Protein AF-A0AAN8Q279-F1 (afdb_monomer)

pLDDT: mean 87.91, std 8.79, range [60.22, 98.25]

Radius of gyration: 17.92 Å; Cα contacts (8 Å, |Δi|>4): 77; chains: 1; bounding box: 36×32×51 Å

Structure (mmCIF, N/CA/C/O backbone):
data_AF-A0AAN8Q279-F1
#
_entry.id   AF-A0AAN8Q279-F1
#
loop_
_atom_site.group_PDB
_atom_site.id
_atom_site.type_symbol
_atom_site.label_atom_id
_atom_site.label_alt_id
_atom_site.label_comp_id
_atom_site.label_asym_id
_atom_site.label_entity_id
_atom_site.label_seq_id
_atom_site.pdbx_PDB_ins_code
_atom_site.Cartn_x
_atom_site.Cartn_y
_atom_site.Cartn_z
_atom_site.occupancy
_atom_site.B_iso_or_equiv
_atom_site.auth_seq_id
_atom_site.auth_comp_id
_atom_site.auth_asym_id
_atom_site.auth_atom_id
_atom_site.pdbx_PDB_model_num
ATOM 1 N N . MET A 1 1 ? 1.095 -17.936 -9.333 1.00 60.22 1 MET A N 1
ATOM 2 C CA . MET A 1 1 ? 0.988 -16.473 -9.139 1.00 60.22 1 MET A CA 1
ATOM 3 C C . MET A 1 1 ? 2.384 -15.938 -8.840 1.00 60.22 1 MET A C 1
ATOM 5 O O . MET A 1 1 ? 3.103 -16.618 -8.119 1.00 60.22 1 MET A O 1
ATOM 9 N N . ASP A 1 2 ? 2.807 -14.808 -9.423 1.00 87.69 2 ASP A N 1
ATOM 10 C CA . ASP A 1 2 ? 4.125 -14.201 -9.137 1.00 87.69 2 ASP A CA 1
ATOM 11 C C . ASP A 1 2 ? 4.234 -13.893 -7.628 1.00 87.69 2 ASP A C 1
ATOM 13 O O . ASP A 1 2 ? 3.321 -13.308 -7.040 1.00 87.69 2 ASP A O 1
ATOM 17 N N . LYS A 1 3 ? 5.342 -14.298 -6.990 1.00 90.31 3 LYS A N 1
ATOM 18 C CA . LYS A 1 3 ? 5.568 -14.145 -5.541 1.00 90.31 3 LYS A CA 1
ATOM 19 C C . LYS A 1 3 ? 5.490 -12.682 -5.085 1.00 90.31 3 LYS A C 1
ATOM 21 O O . LYS A 1 3 ? 5.061 -12.412 -3.968 1.00 90.31 3 LYS A O 1
ATOM 26 N N . ARG A 1 4 ? 5.858 -11.723 -5.940 1.00 90.62 4 ARG A N 1
ATOM 27 C CA . ARG A 1 4 ? 5.752 -10.282 -5.654 1.00 90.62 4 ARG A CA 1
ATOM 28 C C . ARG A 1 4 ? 4.300 -9.821 -5.620 1.00 90.62 4 ARG A C 1
ATOM 30 O O . ARG A 1 4 ? 3.936 -9.034 -4.753 1.00 90.62 4 ARG A O 1
ATOM 37 N N . ILE A 1 5 ? 3.463 -10.360 -6.508 1.00 93.50 5 ILE A N 1
ATOM 38 C CA . ILE A 1 5 ? 2.016 -10.104 -6.498 1.00 93.50 5 ILE A CA 1
ATOM 39 C C . ILE A 1 5 ? 1.390 -10.711 -5.239 1.00 93.50 5 ILE A C 1
ATOM 41 O O . ILE A 1 5 ? 0.602 -10.048 -4.571 1.00 93.50 5 ILE A O 1
ATOM 45 N N . GLN A 1 6 ? 1.790 -11.927 -4.859 1.00 95.12 6 GLN A N 1
ATOM 46 C CA . GLN A 1 6 ? 1.313 -12.567 -3.630 1.00 95.12 6 GLN A CA 1
ATOM 47 C C . GLN A 1 6 ? 1.711 -11.781 -2.365 1.00 95.12 6 GLN A C 1
ATOM 49 O O . GLN A 1 6 ? 0.908 -11.637 -1.440 1.00 95.12 6 GLN A O 1
ATOM 54 N N . ASN A 1 7 ? 2.925 -11.227 -2.324 1.00 94.69 7 ASN A N 1
ATOM 55 C CA . ASN A 1 7 ? 3.368 -10.368 -1.225 1.00 94.69 7 ASN A CA 1
ATOM 56 C C . ASN A 1 7 ? 2.555 -9.067 -1.157 1.00 94.69 7 ASN A C 1
A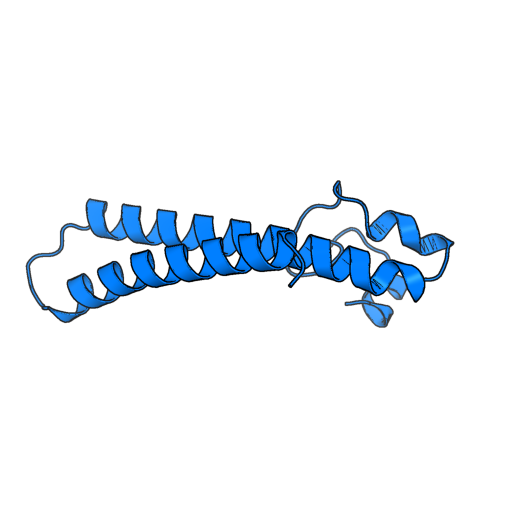TOM 58 O O . ASN A 1 7 ? 2.097 -8.695 -0.077 1.00 94.69 7 ASN A O 1
ATOM 62 N N . ALA A 1 8 ? 2.307 -8.417 -2.300 1.00 95.81 8 ALA A N 1
ATOM 63 C CA . ALA A 1 8 ? 1.456 -7.232 -2.363 1.00 95.81 8 ALA A CA 1
ATOM 64 C C . ALA A 1 8 ? 0.030 -7.537 -1.877 1.00 95.81 8 ALA A C 1
ATOM 66 O O . ALA A 1 8 ? -0.500 -6.811 -1.039 1.00 95.81 8 ALA A O 1
ATOM 67 N N . GLN A 1 9 ? -0.562 -8.648 -2.327 1.00 96.56 9 GLN A N 1
ATOM 68 C CA . GLN A 1 9 ? -1.872 -9.108 -1.859 1.00 96.56 9 GLN A CA 1
ATOM 69 C C . GLN A 1 9 ? -1.886 -9.349 -0.348 1.00 96.56 9 GLN A C 1
ATOM 71 O O . GLN A 1 9 ? -2.806 -8.908 0.332 1.00 96.56 9 GLN A O 1
ATOM 76 N N . THR A 1 10 ? -0.849 -9.985 0.200 1.00 97.56 10 THR A N 1
ATOM 77 C CA . THR A 1 10 ? -0.734 -10.210 1.649 1.00 97.56 10 THR A CA 1
ATOM 78 C C . THR A 1 10 ? -0.744 -8.887 2.420 1.00 97.56 10 THR A C 1
ATOM 80 O O . THR A 1 10 ? -1.427 -8.773 3.437 1.00 97.56 10 THR A O 1
ATOM 83 N N . SER A 1 11 ? -0.023 -7.873 1.934 1.00 97.62 11 SER A N 1
ATOM 84 C CA . SER A 1 11 ? -0.027 -6.532 2.527 1.00 97.62 11 SER A CA 1
ATOM 85 C C . SER A 1 11 ? -1.399 -5.857 2.442 1.00 97.62 11 SER A C 1
ATOM 87 O O . SER A 1 11 ? -1.841 -5.294 3.441 1.00 97.62 11 SER A O 1
ATOM 89 N N . VAL A 1 12 ? -2.106 -5.972 1.309 1.00 98.25 12 VAL A N 1
ATOM 90 C CA . VAL A 1 12 ? -3.485 -5.463 1.167 1.00 98.25 12 VAL A CA 1
ATOM 91 C C . VAL A 1 12 ? -4.418 -6.117 2.181 1.00 98.25 12 VAL A C 1
ATOM 93 O O . VAL A 1 12 ? -5.137 -5.413 2.881 1.00 98.25 12 VAL A O 1
ATOM 96 N N . ILE A 1 13 ? -4.391 -7.447 2.301 1.00 98.12 13 ILE A N 1
ATOM 97 C CA . ILE A 1 13 ? -5.274 -8.167 3.227 1.00 98.12 13 ILE A CA 1
ATOM 98 C C . ILE A 1 13 ? -5.001 -7.757 4.676 1.00 98.12 13 ILE A C 1
ATOM 100 O O . ILE A 1 13 ? -5.941 -7.466 5.410 1.00 98.12 13 ILE A O 1
ATOM 104 N N . LYS A 1 14 ? -3.731 -7.663 5.089 1.00 97.94 14 LYS A N 1
ATOM 105 C CA . LYS A 1 14 ? -3.384 -7.203 6.444 1.00 97.94 14 LYS A CA 1
ATOM 106 C C . LYS A 1 14 ? -3.857 -5.771 6.707 1.00 97.94 14 LYS A C 1
ATOM 108 O O . LYS A 1 14 ? -4.410 -5.514 7.772 1.00 97.94 14 LYS A O 1
ATOM 113 N N . GLY A 1 15 ? -3.682 -4.868 5.738 1.00 98.12 15 GLY A N 1
ATOM 114 C CA . GLY A 1 15 ? -4.169 -3.492 5.847 1.00 98.12 15 GLY A CA 1
ATOM 115 C C . GLY A 1 15 ? -5.690 -3.445 5.986 1.00 98.12 15 GLY A C 1
ATOM 116 O O . GLY A 1 15 ? -6.203 -2.818 6.903 1.00 98.12 15 GLY A O 1
ATOM 117 N N . ALA A 1 16 ? -6.416 -4.201 5.157 1.00 98.19 16 ALA A N 1
ATOM 118 C CA . ALA A 1 16 ? -7.874 -4.279 5.212 1.00 98.19 16 ALA A CA 1
ATOM 119 C C . ALA A 1 16 ? -8.389 -4.818 6.556 1.00 98.19 16 ALA A C 1
ATOM 121 O O . ALA A 1 16 ? -9.375 -4.307 7.078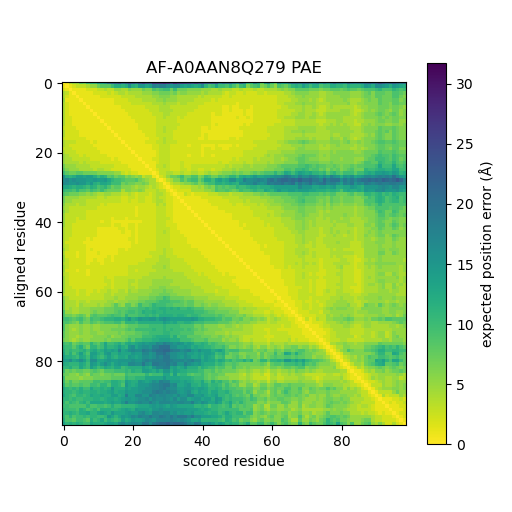 1.00 98.19 16 ALA A O 1
ATOM 122 N N . VAL A 1 17 ? -7.708 -5.807 7.143 1.00 97.56 17 VAL A N 1
ATOM 123 C CA . VAL A 1 17 ? -8.041 -6.322 8.480 1.00 97.56 17 VAL A CA 1
ATOM 124 C C . VAL A 1 17 ? -7.822 -5.261 9.561 1.00 97.56 17 VAL A C 1
ATOM 126 O O . VAL A 1 17 ? -8.667 -5.126 10.442 1.00 97.56 17 VAL A O 1
ATOM 129 N N . SER A 1 18 ? -6.720 -4.504 9.508 1.00 96.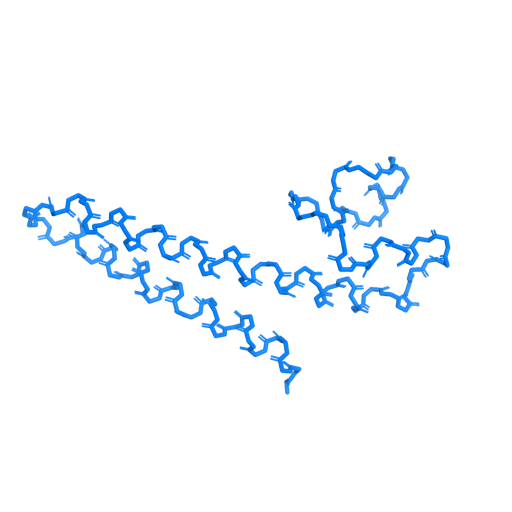06 18 SER A N 1
ATOM 130 C CA . SER A 1 18 ? -6.474 -3.412 10.464 1.00 96.06 18 SER A CA 1
ATOM 131 C C . SER A 1 18 ? -7.524 -2.299 10.314 1.00 96.06 18 SER A C 1
ATOM 133 O O . SER A 1 18 ? -8.123 -1.869 11.298 1.00 96.06 18 SER A O 1
ATOM 135 N N . LEU A 1 19 ? -7.883 -1.935 9.076 1.00 97.38 19 LEU A N 1
ATOM 136 C CA . LEU A 1 19 ? -8.952 -0.971 8.801 1.00 97.38 19 LEU A CA 1
ATOM 137 C C . LEU A 1 19 ? -10.332 -1.446 9.280 1.00 97.38 19 LEU A C 1
ATOM 139 O O . LEU A 1 19 ? -11.106 -0.647 9.802 1.00 97.38 19 LEU A O 1
ATOM 143 N N . ALA A 1 20 ? -10.649 -2.734 9.134 1.00 96.25 20 ALA A N 1
ATOM 144 C CA . ALA A 1 20 ? -11.919 -3.287 9.600 1.00 96.25 20 ALA A CA 1
ATOM 145 C C . ALA A 1 20 ? -12.100 -3.095 11.117 1.00 96.25 20 ALA A C 1
ATOM 147 O O . ALA A 1 20 ? -13.177 -2.695 11.559 1.00 96.25 20 ALA A O 1
ATOM 148 N N . LYS A 1 21 ? -11.032 -3.279 11.905 1.00 93.31 21 LYS A N 1
ATOM 149 C CA . LYS A 1 21 ? -11.046 -3.017 13.355 1.00 93.31 21 LYS A CA 1
ATOM 150 C C . LYS A 1 21 ? -11.327 -1.549 13.669 1.00 93.31 21 LYS A C 1
ATOM 152 O O . LYS A 1 21 ? -12.138 -1.257 14.542 1.00 93.31 21 LYS A O 1
ATOM 157 N N . VAL A 1 22 ? -10.727 -0.624 12.916 1.00 94.81 22 VAL A N 1
ATOM 158 C CA . VAL A 1 22 ? -11.028 0.813 13.033 1.00 94.81 22 VAL A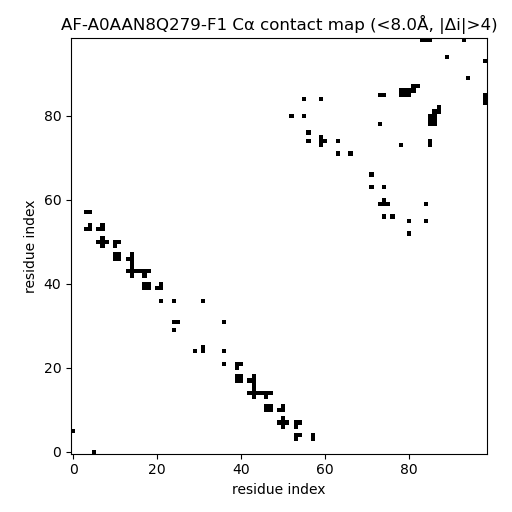 CA 1
ATOM 159 C C . VAL A 1 22 ? -12.514 1.075 12.773 1.00 94.81 22 VAL A C 1
ATOM 161 O O . VAL A 1 22 ? -13.157 1.772 13.555 1.00 94.81 22 VAL A O 1
ATOM 164 N N . THR A 1 23 ? -13.085 0.494 11.712 1.00 94.75 23 THR A N 1
ATOM 165 C CA . THR A 1 23 ? -14.511 0.686 11.395 1.00 94.75 23 THR A CA 1
ATOM 166 C C . THR A 1 23 ? -15.444 0.097 12.450 1.00 94.75 23 THR A C 1
ATOM 168 O O . THR A 1 23 ? -16.473 0.697 12.748 1.00 94.75 23 THR A O 1
ATOM 171 N N . GLU A 1 24 ? -15.076 -1.036 13.049 1.00 92.75 24 GLU A N 1
ATOM 172 C CA . GLU A 1 24 ? -15.829 -1.665 14.134 1.00 92.75 24 GLU A CA 1
ATOM 173 C C . GLU A 1 24 ? -15.846 -0.771 15.377 1.00 92.75 24 GLU A C 1
ATOM 175 O O . GLU A 1 24 ? -16.913 -0.438 15.891 1.00 92.75 24 GLU A O 1
ATOM 180 N N . VAL A 1 25 ? -14.673 -0.300 15.809 1.00 91.06 25 VAL A N 1
ATOM 181 C CA . VAL A 1 25 ? -14.543 0.581 16.977 1.00 91.06 25 VAL A CA 1
ATOM 182 C C . VAL A 1 25 ? -15.335 1.882 16.786 1.00 91.06 25 VAL A C 1
ATOM 184 O O . VAL A 1 25 ? -16.022 2.322 17.707 1.00 91.06 25 VAL A O 1
ATOM 187 N N . LEU A 1 26 ? -15.301 2.471 15.586 1.00 91.56 26 LEU A N 1
ATOM 188 C CA . LEU A 1 26 ? -16.073 3.677 15.265 1.00 91.56 26 LEU A CA 1
ATOM 189 C C . LEU A 1 26 ? -17.590 3.420 15.188 1.00 91.56 26 LEU A C 1
ATOM 191 O O . LEU A 1 26 ? -18.374 4.318 15.491 1.00 91.56 26 LEU A O 1
ATOM 195 N N . GLY A 1 27 ? -18.011 2.216 14.791 1.00 91.75 27 GLY A N 1
ATOM 196 C CA . GLY A 1 27 ? -19.421 1.845 14.641 1.00 91.75 27 GLY A CA 1
ATOM 197 C C . GLY A 1 27 ? -20.129 1.468 15.948 1.00 91.75 27 GLY A C 1
ATOM 198 O O . GLY A 1 27 ? -21.348 1.594 16.036 1.00 91.75 27 GLY A O 1
ATOM 199 N N . CYS A 1 28 ? -19.390 1.036 16.973 1.00 85.50 28 CYS A N 1
ATOM 200 C CA . CYS A 1 28 ? -19.956 0.516 18.225 1.00 85.50 28 CYS A CA 1
ATOM 201 C C . CYS A 1 28 ? -20.482 1.587 19.202 1.00 85.50 28 CYS A C 1
ATOM 203 O O . CYS A 1 28 ? -21.096 1.233 20.208 1.00 85.50 28 CYS A O 1
ATOM 205 N N . GLY A 1 29 ? -20.241 2.882 18.957 1.00 77.12 29 GLY A N 1
ATOM 206 C CA . GLY A 1 29 ? -20.732 3.980 19.811 1.00 77.12 29 GLY A CA 1
ATOM 207 C C . GLY A 1 29 ? -20.172 3.989 21.243 1.00 77.12 29 GLY A C 1
ATOM 208 O O . GLY A 1 29 ? -20.682 4.705 22.105 1.00 77.12 29 GLY A O 1
ATOM 209 N N . GLN A 1 30 ? -19.140 3.185 21.509 1.00 80.56 30 GLN A N 1
ATOM 210 C CA . GLN A 1 30 ? -18.434 3.134 22.787 1.00 80.56 30 GLN A CA 1
ATOM 211 C C . GLN A 1 30 ? -17.441 4.301 22.920 1.00 80.56 30 GLN A C 1
ATOM 213 O O . GLN A 1 30 ? -17.066 4.906 21.912 1.00 80.56 30 GLN A O 1
ATOM 218 N N . PRO A 1 31 ? -16.988 4.628 24.149 1.00 86.06 31 PRO A N 1
ATOM 219 C CA . PRO A 1 31 ? -15.921 5.600 24.353 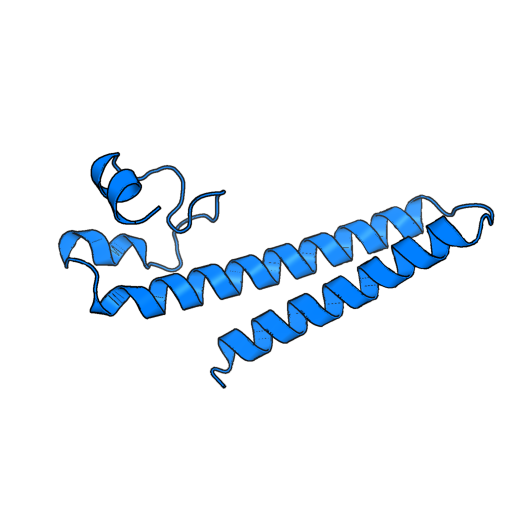1.00 86.06 31 PRO A CA 1
ATOM 220 C C . PRO A 1 31 ? -14.695 5.249 23.507 1.00 86.06 31 PRO A C 1
ATOM 222 O O . PRO A 1 31 ? -14.157 4.145 23.598 1.00 86.06 31 PRO A O 1
ATOM 225 N N . LEU A 1 32 ? -14.278 6.194 22.669 1.00 90.31 32 LEU A N 1
ATOM 226 C CA . LEU A 1 32 ? -13.218 5.986 21.696 1.00 90.31 32 LEU A CA 1
ATOM 227 C C . LEU A 1 32 ? -11.844 6.168 22.346 1.00 90.31 32 LEU A C 1
ATOM 229 O O . LEU A 1 32 ? -11.526 7.258 22.823 1.00 90.31 32 LEU A O 1
ATOM 233 N N . ASP A 1 33 ? -10.997 5.143 22.285 1.00 92.94 33 ASP A N 1
ATOM 234 C CA . ASP A 1 33 ? -9.558 5.336 22.470 1.00 92.94 33 ASP A CA 1
ATOM 235 C C . ASP A 1 33 ? -8.954 5.865 21.164 1.00 92.94 33 ASP A C 1
ATOM 237 O O . ASP A 1 33 ? -8.619 5.114 20.245 1.00 92.94 33 ASP A O 1
ATOM 241 N N . VAL A 1 34 ? -8.848 7.192 21.084 1.00 93.88 34 VAL A N 1
ATOM 242 C CA . VAL A 1 34 ? -8.355 7.907 19.900 1.00 93.88 34 VAL A CA 1
ATOM 243 C C . VAL A 1 34 ? -6.937 7.475 19.522 1.00 93.88 34 VAL A C 1
ATOM 245 O O . VAL A 1 34 ? -6.640 7.375 18.333 1.00 93.88 34 VAL A O 1
ATOM 248 N N . ASN A 1 35 ? -6.068 7.193 20.499 1.00 95.06 35 ASN A N 1
ATOM 249 C CA . ASN A 1 35 ? -4.675 6.837 20.219 1.00 95.06 35 ASN A CA 1
ATOM 250 C C . ASN A 1 35 ? -4.583 5.454 19.570 1.00 95.06 35 ASN A C 1
ATOM 252 O O . ASN A 1 35 ? -3.925 5.309 18.543 1.00 95.06 35 ASN A O 1
ATOM 256 N N . ASN A 1 36 ? -5.301 4.468 20.112 1.00 92.19 36 ASN A N 1
ATOM 257 C CA . ASN A 1 36 ? -5.359 3.124 19.535 1.00 92.19 36 ASN A CA 1
ATOM 258 C C . ASN A 1 36 ? -5.973 3.134 18.123 1.00 92.19 36 ASN A C 1
ATOM 260 O O . ASN A 1 36 ? -5.467 2.488 17.208 1.00 92.19 36 ASN A O 1
ATOM 264 N N . VAL A 1 37 ? -7.043 3.908 17.913 1.00 94.75 37 VAL A N 1
ATOM 265 C CA . VAL A 1 37 ? -7.677 4.041 16.590 1.00 94.75 37 VAL A CA 1
ATOM 266 C C . VAL A 1 37 ? -6.727 4.677 15.579 1.00 94.75 37 VAL A C 1
ATOM 268 O O . VAL A 1 37 ? -6.628 4.207 14.444 1.00 94.75 37 VAL A O 1
ATOM 271 N N . LEU A 1 38 ? -6.006 5.723 15.985 1.00 96.31 38 LEU A N 1
ATOM 272 C CA . LEU A 1 38 ? -5.017 6.377 15.137 1.00 96.31 38 LEU A CA 1
ATOM 273 C C . LEU A 1 38 ? -3.859 5.432 14.787 1.00 96.31 38 LEU A C 1
ATOM 275 O O . LEU A 1 38 ? -3.446 5.390 13.630 1.00 96.31 38 LEU A O 1
ATOM 279 N N . GLU A 1 39 ? -3.364 4.652 15.748 1.00 95.75 39 GL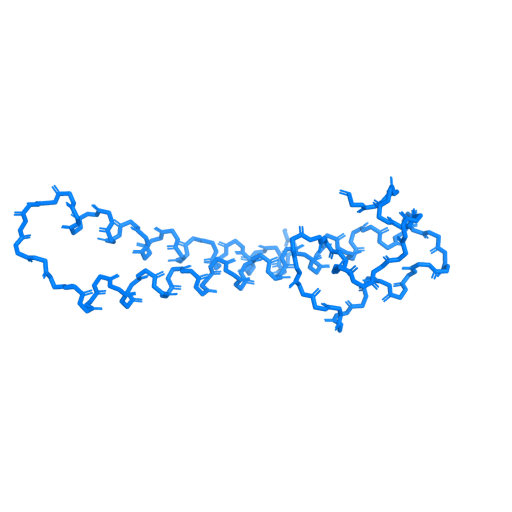U A N 1
ATOM 280 C CA . GLU A 1 39 ? -2.294 3.675 15.526 1.00 95.75 39 GLU A CA 1
ATOM 281 C C . GLU A 1 39 ? -2.702 2.616 14.492 1.00 95.75 39 GLU A C 1
ATOM 283 O O . GLU A 1 39 ? -1.974 2.384 13.524 1.00 95.75 39 GLU A O 1
ATOM 288 N N . GLN A 1 40 ? -3.904 2.047 14.624 1.00 95.56 40 GLN A N 1
ATOM 289 C CA . GLN A 1 40 ? -4.439 1.069 13.670 1.00 95.56 40 GLN A CA 1
ATOM 290 C C . GLN A 1 40 ? -4.661 1.680 12.277 1.00 95.56 40 GLN A C 1
ATOM 292 O O . GLN A 1 40 ? -4.347 1.062 11.257 1.00 95.56 40 GLN A O 1
ATOM 297 N N . ALA A 1 41 ? -5.142 2.925 12.207 1.00 97.06 41 ALA A N 1
ATOM 298 C CA . ALA A 1 41 ? -5.296 3.629 10.937 1.00 97.06 41 ALA A CA 1
ATOM 299 C C . ALA A 1 41 ? -3.939 3.872 10.246 1.00 97.06 41 ALA A C 1
ATOM 301 O O . ALA A 1 41 ? -3.814 3.656 9.036 1.00 97.06 41 ALA A O 1
ATOM 302 N N . ILE A 1 42 ? -2.907 4.269 11.002 1.00 97.69 42 ILE A N 1
ATOM 303 C CA . ILE A 1 42 ? -1.540 4.451 10.490 1.00 97.69 42 ILE A CA 1
ATOM 304 C C . ILE A 1 42 ? -0.958 3.118 10.010 1.00 97.69 42 ILE A C 1
ATOM 306 O O . ILE A 1 42 ? -0.392 3.063 8.917 1.00 97.69 42 ILE A O 1
ATOM 310 N N . GLU A 1 43 ? -1.120 2.039 10.780 1.00 96.81 43 GLU A N 1
ATOM 311 C CA . GLU A 1 43 ? -0.667 0.699 10.395 1.00 96.81 43 GLU A CA 1
ATOM 312 C C . GLU A 1 43 ? -1.322 0.254 9.078 1.00 96.81 43 GLU A C 1
ATOM 314 O O . GLU A 1 43 ? -0.636 -0.164 8.138 1.00 96.81 43 GLU A O 1
ATOM 319 N N . SER A 1 44 ? -2.645 0.405 8.975 1.00 98.25 44 SER A N 1
ATOM 320 C CA . SER A 1 44 ? -3.390 0.110 7.753 1.00 98.25 44 SER A CA 1
ATOM 321 C C . SER A 1 44 ? -2.855 0.906 6.562 1.00 98.25 44 SER A C 1
ATOM 323 O O . SER A 1 44 ? -2.626 0.337 5.491 1.00 98.25 44 SER A O 1
ATOM 325 N N . LEU A 1 45 ? -2.637 2.214 6.732 1.00 97.69 45 LEU A N 1
ATOM 326 C CA . LEU A 1 45 ? -2.130 3.079 5.670 1.00 97.69 45 LEU A CA 1
ATOM 327 C C . LEU A 1 45 ? -0.711 2.681 5.243 1.00 97.69 45 LEU A C 1
ATOM 329 O O . LEU A 1 45 ? -0.419 2.636 4.046 1.00 97.69 45 LEU A O 1
ATOM 333 N N . ALA A 1 46 ? 0.156 2.329 6.193 1.00 96.88 46 ALA A N 1
ATOM 334 C CA . ALA A 1 46 ? 1.506 1.853 5.911 1.00 96.88 46 ALA A CA 1
ATOM 335 C C . ALA A 1 46 ? 1.492 0.547 5.097 1.00 96.88 46 ALA A C 1
ATOM 337 O O . ALA A 1 46 ? 2.245 0.410 4.127 1.00 96.88 46 ALA A O 1
ATOM 338 N N . LEU A 1 47 ? 0.604 -0.393 5.437 1.00 97.88 47 LEU A N 1
ATOM 339 C CA . LEU A 1 47 ? 0.438 -1.655 4.713 1.00 97.88 47 LEU A CA 1
ATOM 340 C C . LEU A 1 47 ? -0.076 -1.439 3.285 1.00 97.88 47 LEU A C 1
ATOM 342 O O . LEU A 1 47 ? 0.458 -2.041 2.347 1.00 97.88 47 LEU A O 1
ATOM 346 N N . PHE A 1 48 ? -1.047 -0.544 3.093 1.00 96.81 48 P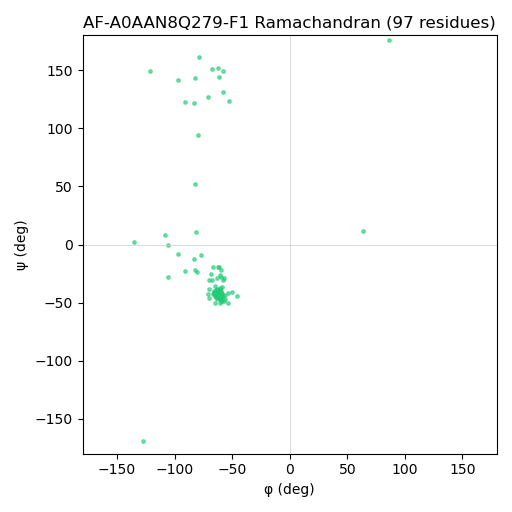HE A N 1
ATOM 347 C CA . PHE A 1 48 ? -1.529 -0.181 1.759 1.00 96.81 48 PHE A CA 1
ATOM 348 C C . PHE A 1 48 ? -0.468 0.543 0.932 1.00 96.81 48 PHE A C 1
ATOM 350 O O . PHE A 1 48 ? -0.263 0.194 -0.230 1.00 96.81 48 PHE A O 1
ATOM 357 N N . GLY A 1 49 ? 0.270 1.483 1.527 1.00 93.00 49 GLY A N 1
ATOM 358 C CA . GLY A 1 49 ? 1.392 2.149 0.868 1.00 93.00 49 GLY A CA 1
ATOM 359 C C . GLY A 1 49 ? 2.478 1.157 0.443 1.00 93.00 49 GLY A C 1
ATOM 360 O O . GLY A 1 49 ? 2.976 1.208 -0.685 1.00 93.00 49 GLY A O 1
ATOM 361 N N . HIS A 1 50 ? 2.800 0.188 1.304 1.00 93.06 50 HIS A N 1
ATOM 362 C CA . HIS A 1 50 ? 3.752 -0.874 0.989 1.00 93.06 50 HIS A CA 1
ATOM 363 C C . HIS A 1 50 ? 3.256 -1.802 -0.132 1.00 93.06 50 HIS A C 1
ATOM 365 O O . HIS A 1 50 ? 4.037 -2.179 -1.010 1.00 93.06 50 HIS A O 1
ATOM 371 N N . ALA A 1 51 ? 1.968 -2.153 -0.142 1.00 94.56 51 ALA A N 1
ATOM 372 C CA . ALA A 1 51 ? 1.366 -2.924 -1.226 1.00 94.56 51 ALA A CA 1
ATOM 373 C C . ALA A 1 51 ? 1.400 -2.157 -2.555 1.00 94.56 51 ALA A C 1
ATOM 375 O O . ALA A 1 51 ? 1.830 -2.703 -3.571 1.00 94.56 51 ALA A O 1
ATOM 376 N N . ASN A 1 52 ? 1.014 -0.878 -2.537 1.00 91.50 52 ASN A N 1
ATOM 377 C CA . ASN A 1 52 ? 1.028 -0.014 -3.713 1.00 91.50 52 ASN A CA 1
ATOM 378 C C . ASN A 1 52 ? 2.437 0.082 -4.310 1.00 91.50 52 ASN A C 1
ATOM 380 O O . ASN A 1 52 ? 2.622 -0.113 -5.509 1.00 91.50 52 ASN A O 1
ATOM 384 N N . LYS A 1 53 ? 3.455 0.256 -3.456 1.00 88.38 53 LYS A N 1
ATOM 385 C CA . LYS A 1 53 ? 4.866 0.241 -3.859 1.00 88.38 53 LYS A CA 1
ATOM 386 C C . LYS A 1 53 ? 5.224 -1.027 -4.640 1.00 88.38 53 LYS A C 1
ATOM 388 O O . LYS A 1 53 ? 5.796 -0.948 -5.725 1.00 88.38 53 LYS A O 1
ATOM 393 N N . GLN A 1 54 ? 4.881 -2.198 -4.103 1.00 90.75 54 GLN A N 1
ATOM 394 C CA . GLN A 1 54 ? 5.155 -3.481 -4.756 1.00 90.75 54 GLN A CA 1
ATOM 395 C C . GLN A 1 54 ? 4.424 -3.610 -6.099 1.00 90.75 54 GLN A C 1
ATOM 397 O O . GLN A 1 54 ? 5.020 -4.053 -7.080 1.00 90.75 54 GLN A O 1
ATOM 402 N N . LEU A 1 55 ? 3.161 -3.182 -6.168 1.00 91.12 55 LEU A N 1
ATOM 403 C CA . LEU A 1 55 ? 2.369 -3.226 -7.398 1.00 91.12 55 LEU A CA 1
ATOM 404 C C . LEU A 1 55 ? 2.929 -2.292 -8.473 1.00 91.12 55 LEU A C 1
ATOM 406 O O . LEU A 1 55 ? 3.017 -2.700 -9.627 1.00 91.12 55 LEU A O 1
ATOM 410 N N . CYS A 1 56 ? 3.368 -1.082 -8.117 1.00 88.81 56 CYS A N 1
ATOM 411 C CA . CYS A 1 56 ? 4.046 -0.181 -9.050 1.00 88.81 56 CYS A CA 1
ATOM 412 C C . CYS A 1 56 ? 5.284 -0.837 -9.671 1.00 88.81 56 CYS A C 1
ATOM 414 O O . CYS A 1 56 ? 5.476 -0.749 -10.881 1.00 88.81 56 CYS A O 1
ATOM 416 N N . LEU A 1 57 ? 6.095 -1.540 -8.874 1.00 88.12 57 LEU A N 1
ATOM 417 C CA . LEU A 1 57 ? 7.273 -2.250 -9.380 1.00 88.12 57 LEU A CA 1
ATOM 418 C C . LEU A 1 57 ? 6.907 -3.382 -10.341 1.00 88.12 57 LEU A C 1
ATOM 420 O O . LEU A 1 57 ? 7.503 -3.493 -11.409 1.00 88.12 57 LEU A O 1
ATOM 424 N N . VAL A 1 58 ? 5.902 -4.188 -9.991 1.00 90.69 58 VAL A N 1
ATOM 425 C CA . VAL A 1 58 ? 5.408 -5.256 -10.871 1.00 90.69 58 VAL A CA 1
ATOM 426 C C . VAL A 1 58 ? 4.870 -4.671 -12.178 1.00 90.69 58 VAL A C 1
ATOM 428 O O . VAL A 1 58 ? 5.221 -5.159 -13.247 1.00 90.69 58 VAL A O 1
ATOM 431 N N . ARG A 1 59 ? 4.083 -3.590 -12.118 1.00 90.19 59 ARG A N 1
ATOM 432 C CA . ARG A 1 59 ? 3.558 -2.900 -13.308 1.00 90.19 59 ARG A CA 1
ATOM 433 C C . ARG A 1 59 ? 4.684 -2.374 -14.195 1.00 90.19 59 ARG A C 1
ATOM 435 O O . ARG A 1 59 ? 4.642 -2.591 -15.400 1.00 90.19 59 ARG A O 1
ATOM 442 N N . ARG A 1 60 ? 5.704 -1.730 -13.611 1.00 88.94 60 ARG A N 1
ATOM 443 C CA . ARG A 1 60 ? 6.902 -1.272 -14.337 1.00 88.94 60 ARG A CA 1
ATOM 444 C C . ARG A 1 60 ? 7.588 -2.436 -15.052 1.00 88.94 60 ARG A C 1
ATOM 446 O O . ARG A 1 60 ? 7.856 -2.337 -16.242 1.00 88.94 60 ARG A O 1
ATOM 453 N N . ASP A 1 61 ? 7.814 -3.554 -14.365 1.00 89.06 61 ASP A N 1
ATOM 454 C CA . ASP A 1 61 ? 8.438 -4.736 -14.970 1.00 89.06 61 ASP A CA 1
ATOM 455 C C . ASP A 1 61 ? 7.604 -5.347 -16.099 1.00 89.06 61 ASP A C 1
ATOM 457 O O . ASP A 1 61 ? 8.168 -5.756 -17.110 1.00 89.06 61 ASP A O 1
ATOM 461 N N . MET A 1 62 ? 6.278 -5.377 -15.953 1.00 88.94 62 MET A N 1
ATOM 462 C CA . MET A 1 62 ? 5.374 -5.884 -16.986 1.00 88.94 62 MET A CA 1
ATOM 463 C C . MET A 1 62 ? 5.345 -5.003 -18.238 1.00 88.94 62 MET A C 1
ATOM 465 O O . MET A 1 62 ? 5.146 -5.531 -19.322 1.00 88.94 62 MET A O 1
ATOM 469 N N . MET A 1 63 ? 5.559 -3.691 -18.108 1.00 88.56 63 MET A N 1
ATOM 470 C CA . MET A 1 63 ? 5.602 -2.769 -19.251 1.00 88.56 63 MET A CA 1
ATOM 471 C C . MET A 1 63 ? 6.956 -2.741 -19.966 1.00 88.56 63 MET A C 1
ATOM 473 O O . MET A 1 63 ? 7.005 -2.347 -21.129 1.00 88.56 63 MET A O 1
ATOM 477 N N . LYS A 1 64 ? 8.058 -3.136 -19.303 1.00 88.62 64 LYS A N 1
ATOM 478 C CA . LYS A 1 64 ? 9.416 -3.102 -19.888 1.00 88.62 64 LYS A CA 1
ATOM 479 C C . LYS A 1 64 ? 9.499 -3.660 -21.321 1.00 88.62 64 LYS A C 1
ATOM 481 O O . LYS A 1 64 ? 10.167 -3.012 -22.121 1.00 88.62 64 LYS A O 1
ATOM 486 N N . PRO A 1 65 ? 8.868 -4.800 -21.673 1.00 89.12 65 PRO A N 1
ATOM 487 C CA . PRO A 1 65 ? 8.957 -5.364 -23.023 1.00 89.12 65 PRO A CA 1
ATOM 488 C C . PRO A 1 65 ? 8.358 -4.471 -24.119 1.00 89.12 65 PRO A C 1
ATOM 490 O O . PRO A 1 65 ? 8.834 -4.502 -25.250 1.00 89.12 65 PRO A O 1
ATOM 493 N N . ASP A 1 66 ? 7.356 -3.658 -23.776 1.00 87.88 66 ASP A N 1
ATOM 494 C CA . ASP A 1 66 ? 6.609 -2.821 -24.724 1.00 87.88 66 ASP A CA 1
ATOM 495 C C . ASP A 1 66 ? 7.121 -1.370 -24.769 1.00 87.88 66 ASP A C 1
ATOM 497 O O . ASP A 1 66 ? 6.706 -0.562 -25.607 1.00 87.88 66 ASP A O 1
ATOM 501 N N . MET A 1 67 ? 8.035 -1.007 -23.865 1.00 86.06 67 MET A N 1
ATOM 502 C CA . MET A 1 67 ? 8.614 0.331 -23.805 1.00 86.06 67 MET A CA 1
ATOM 503 C C . MET A 1 67 ? 9.753 0.509 -24.809 1.00 86.06 67 MET A C 1
ATOM 505 O O . MET A 1 67 ? 10.593 -0.366 -25.015 1.00 86.06 67 MET A O 1
ATOM 509 N N . ARG A 1 68 ? 9.841 1.711 -25.398 1.00 85.69 68 ARG A N 1
ATOM 510 C CA . ARG A 1 68 ? 11.010 2.079 -26.212 1.00 85.69 68 ARG A CA 1
ATOM 511 C C . ARG A 1 68 ? 12.277 2.064 -25.356 1.00 85.69 68 ARG A C 1
ATOM 513 O O . ARG A 1 68 ? 12.249 2.506 -24.208 1.00 85.69 68 ARG A O 1
ATOM 520 N N . GLY A 1 69 ? 13.392 1.642 -25.957 1.00 86.12 69 GLY A N 1
ATOM 521 C CA . GLY A 1 69 ? 14.689 1.494 -25.284 1.00 86.12 69 GLY A CA 1
ATOM 522 C C . GLY A 1 69 ? 15.123 2.727 -24.483 1.00 86.12 69 GLY A C 1
ATOM 523 O O . GLY A 1 69 ? 15.568 2.601 -23.345 1.00 86.12 69 GLY A O 1
ATOM 524 N N . GLU A 1 70 ? 14.896 3.922 -25.035 1.00 86.38 70 GLU A N 1
ATOM 525 C CA . GLU A 1 70 ? 15.202 5.211 -24.397 1.00 86.38 70 GLU A CA 1
ATOM 526 C C . GLU A 1 70 ? 14.470 5.440 -23.060 1.00 86.38 70 GLU A C 1
ATOM 528 O O . GLU A 1 70 ? 14.956 6.190 -22.219 1.00 86.38 70 GLU A O 1
ATOM 533 N N . TYR A 1 71 ? 13.351 4.752 -22.813 1.00 85.19 71 TYR A N 1
ATOM 534 C CA . TYR A 1 71 ? 12.525 4.902 -21.611 1.00 85.19 71 TYR A CA 1
ATOM 535 C C . TYR A 1 71 ? 12.652 3.740 -20.616 1.00 85.19 71 TYR A C 1
ATOM 537 O O . TYR A 1 71 ? 12.046 3.788 -19.546 1.00 85.19 71 TYR A O 1
ATOM 545 N N . LEU A 1 72 ? 13.456 2.708 -20.904 1.00 86.50 72 LEU A N 1
ATOM 546 C CA . LEU A 1 72 ? 13.613 1.549 -20.008 1.00 86.50 72 LEU A CA 1
ATOM 547 C C . LEU A 1 72 ? 14.135 1.933 -18.614 1.00 86.50 72 LEU A C 1
ATOM 549 O O . LEU A 1 72 ? 13.810 1.273 -17.624 1.00 86.50 72 LEU A O 1
ATOM 553 N N . HIS A 1 73 ? 14.894 3.028 -18.523 1.00 85.00 73 HIS A N 1
ATOM 554 C CA . HIS A 1 73 ? 15.408 3.570 -17.264 1.00 85.00 73 HIS A CA 1
ATOM 555 C C . HIS A 1 73 ? 14.295 3.973 -16.276 1.00 85.00 73 HIS A C 1
ATOM 557 O O . HIS A 1 73 ? 14.508 3.917 -15.064 1.00 85.00 73 HIS A O 1
ATOM 563 N N . LEU A 1 74 ? 13.094 4.307 -16.767 1.00 83.00 74 LEU A N 1
ATOM 564 C CA . LEU A 1 74 ? 11.935 4.667 -15.940 1.00 83.00 74 LEU A CA 1
ATOM 565 C C . LEU A 1 74 ? 11.387 3.473 -15.148 1.00 83.00 74 LEU A C 1
ATOM 567 O O . LEU A 1 74 ? 10.815 3.633 -14.073 1.00 83.00 74 LEU A O 1
ATOM 571 N N . CYS A 1 75 ? 11.614 2.250 -15.630 1.00 85.31 75 CYS A N 1
ATOM 572 C CA . CYS A 1 75 ? 11.209 1.035 -14.929 1.00 85.31 75 CYS A CA 1
ATOM 573 C C . CYS A 1 75 ? 12.199 0.611 -13.827 1.00 85.31 75 CYS A C 1
ATOM 575 O O . CYS A 1 75 ? 12.123 -0.509 -13.315 1.00 85.31 75 CYS A O 1
ATOM 577 N N . SER A 1 76 ? 13.158 1.473 -13.479 1.00 81.06 76 SER A N 1
ATOM 578 C CA . SER A 1 76 ? 14.096 1.247 -12.383 1.00 81.06 76 SER A CA 1
ATOM 579 C C . SER A 1 76 ? 13.398 1.263 -11.017 1.00 81.06 76 SER A C 1
ATOM 581 O O . SER A 1 76 ? 12.403 1.961 -10.792 1.00 81.06 76 SER A O 1
ATOM 583 N N . LEU A 1 77 ? 13.970 0.518 -10.067 1.00 73.94 77 LEU A N 1
ATOM 584 C CA . LEU A 1 77 ? 13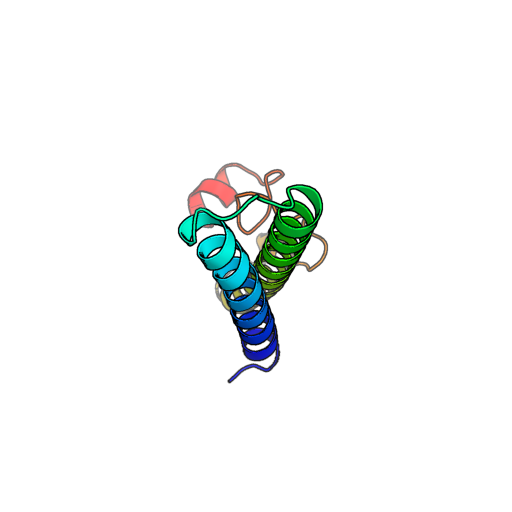.531 0.475 -8.668 1.00 73.94 77 LEU A CA 1
ATOM 585 C C . LEU A 1 77 ? 13.752 1.810 -7.931 1.00 73.94 77 LEU A C 1
ATOM 587 O O . LEU A 1 77 ? 13.129 2.043 -6.896 1.00 73.94 77 LEU A O 1
ATOM 591 N N . ASN A 1 78 ? 14.624 2.673 -8.464 1.00 74.06 78 ASN A N 1
ATOM 592 C CA . ASN A 1 78 ? 15.062 3.915 -7.819 1.00 74.06 78 ASN A CA 1
ATOM 593 C C . ASN A 1 78 ? 14.102 5.095 -8.025 1.00 74.06 78 ASN A C 1
ATOM 595 O O . ASN A 1 78 ? 14.244 6.115 -7.353 1.00 74.06 78 ASN A O 1
ATOM 599 N N . PHE A 1 79 ? 13.131 4.979 -8.935 1.00 71.62 79 PHE A N 1
ATOM 600 C CA . PHE A 1 79 ? 12.147 6.039 -9.138 1.00 71.62 79 PHE A CA 1
ATOM 601 C C . PHE A 1 79 ? 11.191 6.122 -7.953 1.00 71.62 79 PHE A C 1
ATOM 603 O O . PHE A 1 79 ? 10.561 5.121 -7.585 1.00 71.62 79 PHE A O 1
ATOM 610 N N . LYS A 1 80 ? 11.072 7.333 -7.394 1.00 68.94 80 LYS A N 1
ATOM 611 C CA . LYS A 1 80 ? 10.128 7.648 -6.320 1.00 68.94 80 LYS A CA 1
ATOM 612 C C . LYS A 1 80 ? 8.700 7.339 -6.770 1.00 68.94 80 LYS A C 1
ATOM 614 O O . LYS A 1 80 ? 8.370 7.385 -7.953 1.00 68.94 80 LYS A O 1
ATOM 619 N N . TYR A 1 81 ? 7.876 6.975 -5.800 1.00 64.25 81 TYR A N 1
ATOM 620 C CA . TYR A 1 81 ? 6.460 6.706 -6.007 1.00 64.25 81 TYR A CA 1
ATOM 621 C C . TYR A 1 81 ? 5.731 8.022 -5.776 1.00 64.25 81 TYR A C 1
ATOM 623 O O . TYR A 1 81 ? 5.895 8.627 -4.717 1.00 64.25 81 TYR A O 1
ATOM 631 N N . THR A 1 82 ? 4.990 8.466 -6.781 1.00 71.06 82 THR A N 1
ATOM 632 C CA . THR A 1 82 ? 4.086 9.617 -6.709 1.00 71.06 82 THR A CA 1
ATOM 633 C C . THR A 1 82 ? 2.720 9.149 -7.211 1.00 71.06 82 THR A C 1
ATOM 635 O O . THR A 1 82 ? 2.513 7.945 -7.400 1.00 71.06 82 THR A O 1
ATOM 638 N N . ASP A 1 83 ? 1.791 10.068 -7.454 1.00 70.44 83 ASP A N 1
ATOM 639 C CA . ASP A 1 83 ? 0.500 9.737 -8.069 1.00 70.44 83 ASP A CA 1
ATOM 640 C C . ASP A 1 83 ? 0.659 9.141 -9.484 1.00 70.44 83 ASP A C 1
ATOM 642 O O . ASP A 1 83 ? -0.230 8.451 -9.984 1.00 70.44 83 ASP A O 1
ATOM 646 N N . CYS A 1 84 ? 1.818 9.352 -10.119 1.00 75.31 84 CYS A N 1
ATOM 647 C CA . CYS A 1 84 ? 2.168 8.788 -11.417 1.00 75.31 84 CYS A CA 1
ATOM 648 C C . CYS A 1 84 ? 3.025 7.519 -11.268 1.00 75.31 84 CYS A C 1
ATOM 650 O O . CYS A 1 84 ? 3.961 7.450 -10.466 1.00 75.31 84 CYS A O 1
ATOM 652 N N . LEU A 1 85 ? 2.782 6.516 -12.121 1.00 80.81 85 LEU A N 1
ATOM 653 C CA . LEU A 1 85 ? 3.474 5.219 -12.073 1.00 80.81 85 LEU A CA 1
ATOM 654 C C . LEU A 1 85 ? 5.004 5.335 -12.190 1.00 80.81 85 LEU A C 1
ATOM 656 O O . LEU A 1 85 ? 5.724 4.506 -11.628 1.00 80.81 85 LEU A O 1
ATOM 660 N N . PHE A 1 86 ? 5.500 6.365 -12.876 1.00 82.31 86 PHE A N 1
ATOM 661 C CA . PHE A 1 86 ? 6.924 6.641 -13.078 1.00 82.31 86 PHE A CA 1
ATOM 662 C C . PHE A 1 86 ? 7.448 7.849 -12.292 1.00 82.31 86 PHE A C 1
ATOM 664 O O . PHE A 1 86 ? 8.600 8.223 -12.475 1.00 82.31 86 PHE A O 1
ATOM 671 N N . GLY A 1 87 ? 6.649 8.432 -11.397 1.00 78.56 87 GLY A N 1
ATOM 672 C CA . GLY A 1 87 ? 7.012 9.664 -10.700 1.00 78.56 87 GLY A CA 1
ATOM 673 C C . GLY A 1 87 ? 6.642 10.932 -11.476 1.00 78.56 87 GLY A C 1
ATOM 674 O O . GLY A 1 87 ? 6.164 10.867 -12.609 1.00 78.56 87 GLY A O 1
ATOM 675 N N . ASP A 1 88 ? 6.880 12.087 -10.855 1.00 78.38 88 ASP A N 1
ATOM 676 C CA . ASP A 1 88 ? 6.505 13.396 -11.414 1.00 78.38 88 ASP A CA 1
ATOM 677 C C . ASP A 1 88 ? 7.618 14.035 -12.260 1.00 78.38 88 ASP A C 1
ATOM 679 O O . ASP A 1 88 ? 7.335 14.834 -13.152 1.00 78.38 88 ASP A O 1
ATOM 683 N N . ASP A 1 89 ? 8.872 13.630 -12.037 1.00 76.81 89 ASP A N 1
ATOM 684 C CA . ASP A 1 89 ? 10.063 14.119 -12.746 1.00 76.81 89 ASP A CA 1
ATOM 685 C C . ASP A 1 89 ? 10.263 13.397 -14.093 1.00 76.81 89 ASP A C 1
ATOM 687 O O . ASP A 1 89 ? 11.326 12.846 -14.390 1.00 76.81 89 ASP A O 1
ATOM 691 N N . ILE A 1 90 ? 9.215 13.368 -14.918 1.00 80.00 90 ILE A N 1
ATOM 692 C CA . ILE A 1 90 ? 9.239 12.796 -16.269 1.00 80.00 90 ILE A CA 1
ATOM 693 C C . ILE A 1 90 ? 8.853 13.842 -17.316 1.00 80.00 90 ILE A C 1
ATOM 695 O O . ILE A 1 90 ? 8.065 14.753 -17.068 1.00 80.00 90 ILE A O 1
ATOM 699 N N . SER A 1 91 ? 9.403 13.709 -18.526 1.00 82.38 91 SER A N 1
ATOM 700 C CA . SER A 1 91 ? 9.058 14.615 -19.631 1.00 82.38 91 SER A CA 1
ATOM 701 C C . SER A 1 91 ? 7.570 14.527 -19.999 1.00 82.38 91 SER A C 1
ATOM 703 O O . SER A 1 91 ? 6.954 13.465 -19.880 1.00 82.38 91 SER A O 1
ATOM 705 N N . LYS A 1 92 ? 7.004 15.619 -20.531 1.00 83.62 92 LYS A N 1
ATOM 706 C CA . LYS A 1 92 ? 5.597 15.672 -20.965 1.00 83.62 92 LYS A CA 1
ATOM 707 C C . LYS A 1 92 ? 5.241 14.553 -21.952 1.00 83.62 92 LYS A C 1
ATOM 709 O O . LYS A 1 92 ? 4.230 13.892 -21.775 1.00 83.62 92 LYS A O 1
ATOM 714 N N . THR A 1 93 ? 6.119 14.265 -22.912 1.00 81.44 93 THR A N 1
ATOM 715 C CA . THR A 1 93 ? 5.933 13.184 -23.896 1.00 81.44 93 THR A CA 1
ATOM 716 C C . THR A 1 93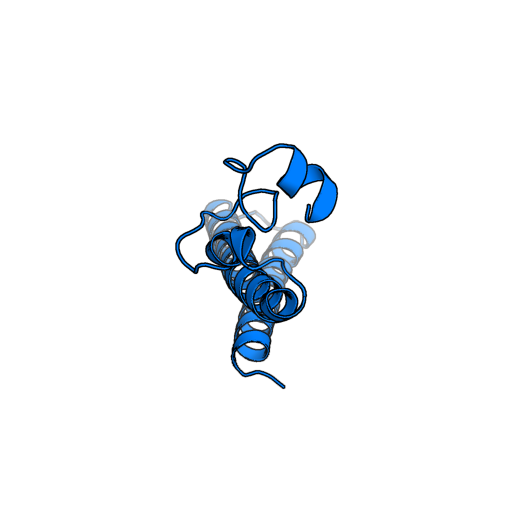 ? 5.813 11.803 -23.251 1.00 81.44 93 THR A C 1
ATOM 718 O O . THR A 1 93 ? 5.056 10.960 -23.723 1.00 81.44 93 THR A O 1
ATOM 721 N N . VAL A 1 94 ? 6.572 11.549 -22.181 1.00 77.44 94 VAL A N 1
ATOM 722 C CA . VAL A 1 94 ? 6.481 10.292 -21.424 1.00 77.44 94 VAL A CA 1
ATOM 723 C C . VAL A 1 94 ? 5.172 10.249 -20.649 1.00 77.44 94 VAL A C 1
ATOM 725 O O . VAL A 1 94 ? 4.508 9.216 -20.650 1.00 77.44 94 VAL A O 1
ATOM 728 N N . LYS A 1 95 ? 4.789 11.371 -20.031 1.00 80.69 95 LYS A N 1
ATOM 729 C CA . LYS A 1 95 ? 3.540 11.490 -19.280 1.00 80.69 95 LYS A CA 1
ATOM 730 C C . LYS A 1 95 ? 2.329 11.230 -20.179 1.00 80.69 95 LYS A C 1
ATOM 732 O O . LYS A 1 95 ? 1.567 10.330 -19.878 1.00 80.69 95 LYS A O 1
ATOM 737 N N . ASP A 1 96 ? 2.245 11.891 -21.333 1.00 81.25 96 ASP A N 1
ATOM 738 C CA . ASP A 1 96 ? 1.144 11.738 -22.301 1.00 81.25 96 ASP A CA 1
ATOM 739 C C . ASP A 1 96 ? 1.028 10.313 -22.884 1.00 81.25 96 ASP A C 1
ATOM 741 O O . ASP A 1 96 ? -0.004 9.948 -23.445 1.00 81.25 96 ASP A O 1
ATOM 745 N N . ARG A 1 97 ? 2.096 9.508 -22.803 1.00 74.94 97 ARG A N 1
ATOM 746 C CA . ARG A 1 97 ? 2.164 8.177 -23.418 1.00 74.94 97 ARG A CA 1
ATOM 747 C C . ARG A 1 97 ? 2.041 7.019 -22.430 1.00 74.94 97 ARG A C 1
ATOM 749 O O . ARG A 1 97 ? 1.628 5.937 -22.843 1.00 74.94 97 ARG A O 1
ATOM 756 N N . TYR A 1 98 ? 2.448 7.208 -21.176 1.00 71.44 98 TYR A N 1
ATOM 757 C CA . TYR A 1 98 ? 2.588 6.120 -20.201 1.00 71.44 98 TYR A CA 1
ATOM 758 C C . TYR A 1 98 ? 2.016 6.425 -18.803 1.00 71.44 98 TYR A C 1
ATOM 760 O O . TYR A 1 98 ? 2.168 5.592 -17.906 1.00 71.44 98 TYR A O 1
ATOM 768 N N . CYS A 1 99 ? 1.409 7.595 -18.581 1.00 69.06 99 CYS A N 1
ATOM 769 C CA . CYS A 1 99 ? 0.685 7.951 -17.354 1.00 69.06 99 CYS A CA 1
ATOM 770 C C . CYS A 1 99 ? -0.772 8.269 -17.690 1.00 69.06 99 CYS A C 1
ATOM 772 O O . CYS A 1 99 ? -1.631 7.856 -16.883 1.00 69.06 99 CYS A O 1
#

Sequence (99 aa):
MDKRIQNAQTSVIKGAVSLAKVTEVLGCGQPLDVNNVLEQAIESLALFGHANKQLCLVRRDMMKPDMRGEYLHLCSLNFKYTDCLFGDDISKTVKDRYC

Secondary structure (DSSP, 8-state):
--HHHHHHHHHHHHHHHHHHHHHHHHHS-SPP-HHHHHHHHHHHHHHHHHHHHHHHHHHHHHHGGGS-GGGGGGGSTTSPP-SSTT-SSS-HHHHHHH-

Mean predicted aligned error: 5.79 Å

Solvent-accessible surface area (backbone atoms only — not comparable to full-atom values): 5685 Å² total; per-residue (Å²): 130,60,68,64,58,53,49,21,50,52,28,40,53,53,14,51,55,35,42,50,53,44,52,48,58,69,68,65,77,55,92,76,60,64,67,62,44,50,52,37,48,51,51,17,50,52,26,40,52,54,16,49,54,45,47,46,52,52,52,33,59,70,44,50,86,79,48,59,78,93,54,52,71,59,52,42,90,81,55,59,85,54,100,35,83,62,26,80,94,58,56,68,73,54,44,80,72,76,101

Foldseek 3Di:
DPVLLVQLVVLLVQLVVLVVVLVVQVPPPDDDPPVSSVVSNVSSVVSNVVSVLSVLLVVLVVCLVVDDPVCNCLSDSPADDDPFSSDDPDDPVCVVPRD

Organism: Patella caerulea (NCBI:txid87958)